Protein AF-A0A183Q473-F1 (afdb_monomer_lite)

Sequence (58 aa):
MTDEIRNGCIDLCKYFHTSTCNLSTRFLLELDRHNYVTPTSYLELITTFITLLSKKRT

Radius of gyration: 14.12 Å; chains: 1; bounding box: 31×20×34 Å

Structure (mmCIF, N/CA/C/O backbone):
data_AF-A0A183Q473-F1
#
_entry.id   AF-A0A183Q473-F1
#
loop_
_atom_site.group_PDB
_atom_site.id
_atom_site.type_symbol
_atom_site.label_atom_id
_atom_site.label_alt_id
_atom_site.label_comp_id
_atom_site.label_asym_id
_atom_site.label_entity_id
_atom_site.label_seq_id
_atom_site.pdbx_PDB_ins_code
_atom_site.Cartn_x
_atom_site.Cartn_y
_atom_site.Cartn_z
_atom_site.occupancy
_atom_site.B_iso_or_equiv
_atom_site.auth_seq_id
_atom_site.auth_comp_id
_atom_site.auth_asym_id
_atom_site.auth_atom_id
_atom_site.pdbx_PDB_model_num
ATOM 1 N N . MET A 1 1 ? -17.627 0.963 17.483 1.00 65.31 1 MET A N 1
ATOM 2 C CA . MET A 1 1 ? -17.166 0.137 16.345 1.00 65.31 1 MET A CA 1
ATOM 3 C C . MET A 1 1 ? -17.023 -1.259 16.901 1.00 65.31 1 MET A C 1
ATOM 5 O O . MET A 1 1 ? -16.293 -1.389 17.874 1.00 65.31 1 MET A O 1
ATOM 9 N N . THR A 1 2 ? -17.795 -2.228 16.411 1.00 84.69 2 THR A N 1
ATOM 10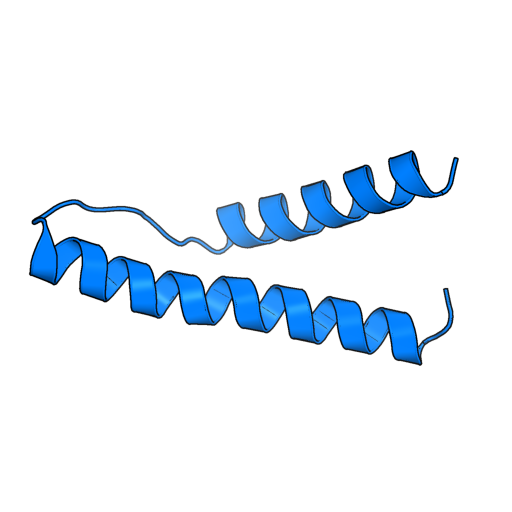 C CA . THR A 1 2 ? -17.684 -3.603 16.914 1.00 84.69 2 THR A CA 1
ATOM 11 C C . THR A 1 2 ? -16.318 -4.170 16.523 1.00 84.69 2 THR A C 1
ATOM 13 O O . THR A 1 2 ? -15.693 -3.685 15.567 1.00 84.69 2 THR A O 1
ATOM 16 N N . ASP A 1 3 ? -15.814 -5.134 17.286 1.00 88.31 3 ASP A N 1
ATOM 17 C CA . ASP A 1 3 ? -14.458 -5.647 17.090 1.00 88.31 3 ASP A CA 1
ATOM 18 C C . ASP A 1 3 ? -14.304 -6.370 15.741 1.00 88.31 3 ASP A C 1
ATOM 20 O O . ASP A 1 3 ? -13.239 -6.308 15.128 1.00 88.31 3 ASP A O 1
ATOM 24 N N . GLU A 1 4 ? -15.386 -6.926 15.189 1.00 89.88 4 GLU A N 1
ATOM 25 C CA . GLU A 1 4 ? -15.404 -7.538 13.855 1.00 89.88 4 GLU A CA 1
ATOM 26 C C . GLU A 1 4 ? -15.142 -6.503 12.758 1.00 89.88 4 GLU A C 1
ATOM 28 O O . GLU A 1 4 ? -14.332 -6.728 11.858 1.00 89.88 4 GLU A O 1
ATOM 33 N N . ILE A 1 5 ? -15.780 -5.330 12.850 1.00 87.56 5 ILE A N 1
ATOM 34 C CA . ILE A 1 5 ? -15.577 -4.245 11.882 1.00 87.56 5 ILE A CA 1
ATOM 35 C C . ILE A 1 5 ? -14.144 -3.714 11.996 1.00 87.56 5 ILE A C 1
ATOM 37 O O . ILE A 1 5 ? -13.522 -3.396 10.984 1.00 87.56 5 ILE A O 1
ATOM 41 N N . ARG A 1 6 ? -13.593 -3.630 13.216 1.00 89.31 6 ARG A N 1
ATOM 42 C CA . ARG A 1 6 ? -12.197 -3.216 13.425 1.00 89.31 6 ARG A CA 1
ATOM 43 C C . ARG A 1 6 ? -11.225 -4.194 12.771 1.00 89.31 6 ARG A C 1
ATOM 45 O O . ARG A 1 6 ? -10.335 -3.744 12.052 1.00 89.31 6 ARG A O 1
ATOM 52 N N . ASN A 1 7 ? -11.422 -5.494 12.966 1.00 93.50 7 ASN A N 1
ATOM 53 C CA . ASN A 1 7 ? -10.593 -6.525 12.344 1.00 93.50 7 ASN A CA 1
ATOM 54 C C . ASN A 1 7 ? -10.689 -6.478 10.814 1.00 93.50 7 ASN A C 1
ATOM 56 O O . ASN A 1 7 ? -9.659 -6.459 10.143 1.00 93.50 7 ASN A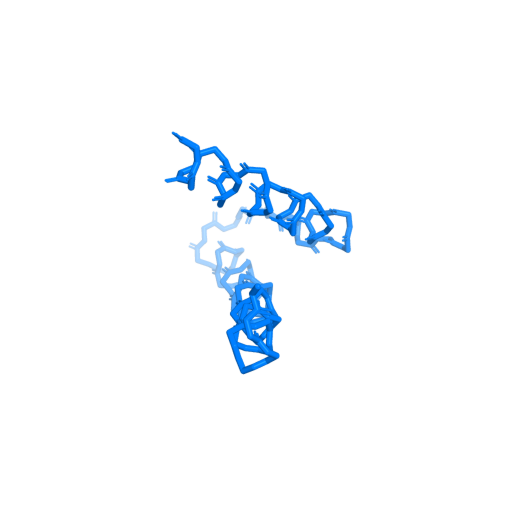 O 1
ATOM 60 N N . GLY A 1 8 ? -11.895 -6.311 10.263 1.00 93.50 8 GLY A N 1
ATOM 61 C CA . GLY A 1 8 ? -12.076 -6.125 8.821 1.00 93.50 8 GLY A CA 1
ATOM 62 C C . GLY A 1 8 ? -11.324 -4.907 8.268 1.00 93.50 8 GLY A C 1
ATOM 63 O O . GLY A 1 8 ? -10.695 -4.990 7.216 1.00 93.50 8 GLY A O 1
ATOM 64 N N . CYS A 1 9 ? -11.314 -3.779 8.988 1.00 92.00 9 CYS A N 1
ATOM 65 C CA . CYS A 1 9 ? -10.538 -2.599 8.589 1.00 92.00 9 CYS A CA 1
ATOM 66 C C . CYS A 1 9 ? -9.021 -2.835 8.634 1.00 92.00 9 CYS A C 1
ATOM 68 O O . CYS A 1 9 ? -8.299 -2.321 7.776 1.00 92.00 9 CYS A O 1
ATOM 70 N N . ILE A 1 10 ? -8.535 -3.600 9.616 1.00 93.44 10 ILE A N 1
ATOM 71 C CA . ILE A 1 10 ? -7.119 -3.972 9.720 1.00 93.44 10 ILE A CA 1
ATOM 72 C C . ILE A 1 10 ? -6.712 -4.810 8.506 1.00 93.44 10 ILE A C 1
ATOM 74 O O . ILE A 1 10 ? -5.698 -4.518 7.869 1.00 93.44 10 ILE A O 1
ATOM 78 N N . ASP A 1 11 ? -7.507 -5.818 8.158 1.00 96.12 11 ASP A N 1
ATOM 79 C CA . ASP A 1 11 ? -7.205 -6.698 7.030 1.00 96.12 11 ASP A CA 1
ATOM 80 C C . ASP A 1 11 ? -7.298 -5.966 5.689 1.00 96.12 11 ASP A C 1
ATOM 82 O O . ASP A 1 11 ? -6.453 -6.171 4.816 1.00 96.12 11 ASP A O 1
ATOM 86 N N . LEU A 1 12 ? -8.229 -5.017 5.561 1.00 95.19 12 LEU A N 1
ATOM 87 C CA . LEU A 1 12 ? -8.313 -4.132 4.401 1.00 95.19 12 LEU A CA 1
ATOM 88 C C . LEU A 1 12 ? -7.040 -3.292 4.218 1.00 95.19 12 LEU A C 1
ATOM 90 O O . LEU A 1 12 ? -6.476 -3.256 3.125 1.00 95.19 12 LEU A O 1
ATOM 94 N N . CYS A 1 13 ? -6.559 -2.636 5.281 1.00 95.94 13 CYS A N 1
ATOM 95 C CA . CYS A 1 13 ? -5.348 -1.813 5.205 1.00 95.94 13 CYS A CA 1
ATOM 96 C C . CYS A 1 13 ? -4.119 -2.661 4.839 1.00 95.94 13 CYS A C 1
ATOM 98 O O . CYS A 1 13 ? -3.345 -2.273 3.960 1.00 95.94 13 CYS A O 1
ATOM 100 N N . LYS A 1 14 ? -3.972 -3.852 5.438 1.00 96.19 14 LYS A N 1
ATOM 101 C CA . LYS A 1 14 ? -2.904 -4.806 5.087 1.00 96.19 14 LYS A CA 1
ATOM 102 C C . LYS A 1 14 ? -2.968 -5.212 3.615 1.00 96.19 14 LYS A C 1
ATOM 104 O O . LYS A 1 14 ? -1.938 -5.249 2.937 1.00 96.19 14 LYS A O 1
ATOM 109 N N . TYR A 1 15 ? -4.167 -5.511 3.117 1.00 97.75 15 TYR A N 1
ATOM 110 C CA . TYR A 1 15 ? -4.370 -5.881 1.721 1.00 97.75 15 TYR A CA 1
ATOM 111 C C . TYR A 1 15 ? -3.970 -4.741 0.781 1.00 97.75 15 TYR A C 1
ATOM 113 O O . TYR A 1 15 ? -3.220 -4.966 -0.167 1.00 97.75 15 TYR A O 1
ATOM 121 N N . PHE A 1 16 ? -4.389 -3.505 1.060 1.00 97.44 16 PHE A N 1
ATOM 122 C CA . PHE A 1 16 ? -4.002 -2.347 0.251 1.00 97.44 16 PHE A CA 1
ATOM 123 C C . PHE A 1 16 ? -2.491 -2.138 0.213 1.00 97.44 16 PHE A C 1
ATOM 125 O O . PHE A 1 16 ? -1.939 -1.923 -0.864 1.00 97.44 16 PHE A O 1
ATOM 132 N N . HIS A 1 17 ? -1.802 -2.262 1.346 1.00 97.44 17 HIS A N 1
ATOM 133 C CA . HIS A 1 17 ? -0.351 -2.097 1.372 1.00 97.44 17 HIS A CA 1
ATOM 134 C C . HIS A 1 17 ? 0.371 -3.182 0.564 1.00 97.44 17 HIS A C 1
ATOM 136 O O . HIS A 1 17 ? 1.159 -2.876 -0.327 1.00 97.44 17 HIS A O 1
ATOM 142 N N . THR A 1 18 ? 0.052 -4.453 0.820 1.00 97.62 18 THR A N 1
ATOM 143 C CA . THR A 1 18 ? 0.717 -5.592 0.165 1.00 97.62 18 THR A CA 1
ATOM 144 C C . THR A 1 18 ? 0.414 -5.673 -1.332 1.00 97.62 18 THR A C 1
ATOM 146 O O . THR A 1 18 ? 1.323 -5.890 -2.134 1.00 97.62 18 THR A O 1
ATOM 149 N N . SER A 1 19 ? -0.835 -5.433 -1.740 1.00 98.06 19 SER A N 1
ATOM 150 C CA . SER A 1 19 ? -1.201 -5.370 -3.161 1.00 98.06 19 SE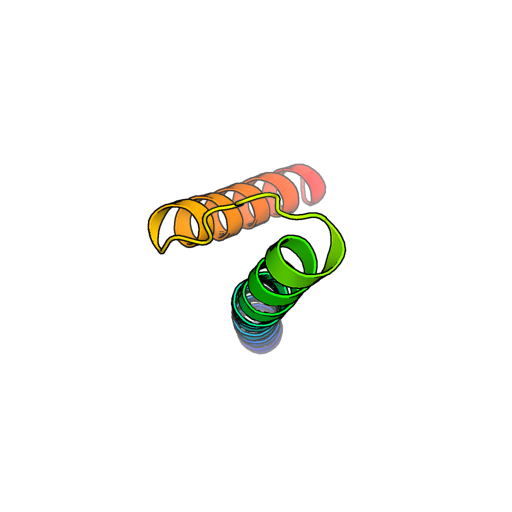R A CA 1
ATOM 151 C C . SER A 1 19 ? -0.526 -4.200 -3.881 1.00 98.06 19 SER A C 1
ATOM 153 O O . SER A 1 19 ? -0.065 -4.372 -5.010 1.00 98.06 19 SER A O 1
ATOM 155 N N . THR A 1 20 ? -0.378 -3.044 -3.224 1.00 97.69 20 THR A N 1
ATOM 156 C CA . THR A 1 20 ? 0.332 -1.888 -3.795 1.00 97.69 20 THR A CA 1
ATOM 157 C C . THR A 1 20 ? 1.826 -2.163 -3.965 1.00 97.69 20 THR A C 1
ATOM 159 O O . THR A 1 20 ? 2.385 -1.755 -4.977 1.00 97.69 20 THR A O 1
ATOM 162 N N . CYS A 1 21 ? 2.474 -2.909 -3.060 1.00 97.19 21 CYS A N 1
ATOM 163 C CA . CYS A 1 21 ? 3.859 -3.359 -3.265 1.00 97.19 21 CYS A CA 1
ATOM 164 C C . CYS A 1 21 ? 4.006 -4.178 -4.557 1.00 97.19 21 CYS A C 1
ATOM 166 O O . CYS A 1 21 ? 4.895 -3.915 -5.362 1.00 97.19 21 CYS A O 1
ATOM 168 N N . ASN A 1 22 ? 3.094 -5.122 -4.805 1.00 97.81 22 ASN A N 1
ATOM 169 C CA . ASN A 1 22 ? 3.119 -5.926 -6.032 1.00 97.81 22 ASN A CA 1
ATOM 170 C C . ASN A 1 22 ? 2.861 -5.068 -7.282 1.00 97.81 22 ASN A C 1
ATOM 172 O O . ASN A 1 22 ? 3.509 -5.244 -8.315 1.00 97.81 22 ASN A O 1
ATOM 176 N N . LEU A 1 23 ? 1.923 -4.119 -7.191 1.00 98.00 23 LEU A N 1
ATOM 177 C CA . LEU A 1 23 ? 1.643 -3.162 -8.264 1.00 98.00 23 LEU A CA 1
ATOM 178 C C . LEU A 1 23 ? 2.832 -2.235 -8.529 1.00 98.00 23 LEU A C 1
ATOM 180 O O . LEU A 1 23 ? 3.096 -1.933 -9.684 1.00 98.00 23 LEU A O 1
ATOM 184 N N . SER A 1 24 ? 3.570 -1.828 -7.496 1.00 98.06 24 SER A N 1
ATOM 185 C CA . SER A 1 24 ? 4.797 -1.033 -7.609 1.00 98.06 24 SER A CA 1
ATOM 186 C C . SER A 1 24 ? 5.849 -1.753 -8.447 1.00 98.06 24 SER A C 1
ATOM 188 O O . SER A 1 24 ? 6.368 -1.187 -9.409 1.00 98.06 24 SER A O 1
ATOM 190 N N . THR A 1 25 ? 6.091 -3.036 -8.158 1.00 97.75 25 THR A N 1
ATOM 191 C CA . THR A 1 25 ? 7.009 -3.864 -8.951 1.00 97.75 25 THR A CA 1
ATOM 192 C C . THR A 1 25 ? 6.560 -3.963 -10.404 1.00 97.75 25 THR A C 1
ATOM 194 O O . THR A 1 25 ? 7.367 -3.773 -11.310 1.00 97.75 25 THR A O 1
ATOM 197 N N . ARG A 1 26 ? 5.269 -4.212 -10.649 1.00 98.19 26 ARG A N 1
ATOM 198 C CA . ARG A 1 26 ? 4.730 -4.268 -12.015 1.00 98.19 26 ARG A CA 1
ATOM 199 C C . ARG A 1 26 ? 4.844 -2.936 -12.747 1.00 98.19 26 ARG A C 1
ATOM 201 O O . ARG A 1 26 ? 5.222 -2.916 -13.907 1.00 98.19 26 ARG A O 1
ATOM 208 N N . PHE A 1 27 ? 4.558 -1.832 -12.068 1.00 98.38 27 PHE A N 1
ATOM 209 C CA . PHE A 1 27 ? 4.633 -0.485 -12.626 1.00 98.38 27 PHE A CA 1
ATOM 210 C C . PHE A 1 27 ? 6.058 -0.125 -13.055 1.00 98.38 27 PHE A C 1
ATOM 212 O O . PHE A 1 27 ? 6.247 0.465 -14.117 1.00 98.38 27 PHE A O 1
ATOM 219 N N . LEU A 1 28 ? 7.055 -0.544 -12.272 1.00 98.31 28 LEU A N 1
ATOM 220 C CA . LEU A 1 28 ? 8.455 -0.432 -12.660 1.00 98.31 28 LEU A CA 1
ATOM 221 C C . LEU A 1 28 ? 8.763 -1.279 -13.902 1.00 98.31 28 LEU A C 1
ATOM 223 O O . LEU A 1 28 ? 9.355 -0.771 -14.842 1.00 98.31 28 LEU A O 1
ATOM 227 N N . LEU A 1 29 ? 8.339 -2.545 -13.934 1.00 98.31 29 LEU A N 1
ATOM 228 C CA . LEU A 1 29 ? 8.615 -3.438 -15.068 1.00 98.31 29 LEU A CA 1
ATOM 229 C C . LEU A 1 29 ? 7.944 -2.987 -16.372 1.00 98.31 29 LEU A C 1
ATOM 231 O O . LEU A 1 29 ? 8.522 -3.136 -17.443 1.00 98.31 29 LEU A O 1
ATOM 235 N N . GLU A 1 30 ? 6.716 -2.481 -16.286 1.00 98.44 30 GLU A N 1
ATOM 236 C CA . GLU A 1 30 ? 5.906 -2.130 -17.454 1.00 98.44 30 GLU A CA 1
ATOM 237 C C . GLU A 1 30 ? 6.225 -0.721 -17.979 1.00 98.44 30 GLU A C 1
ATOM 239 O O . GLU A 1 30 ? 6.158 -0.495 -19.186 1.00 98.44 30 GLU A O 1
ATOM 244 N N . LEU A 1 31 ? 6.554 0.232 -17.097 1.00 98.25 31 LEU A N 1
ATOM 245 C CA . LEU A 1 31 ? 6.662 1.655 -17.451 1.00 98.25 31 LEU A CA 1
ATOM 246 C C . LEU A 1 31 ? 7.994 2.309 -17.064 1.00 98.25 31 LEU A C 1
ATOM 248 O O . LEU A 1 31 ? 8.144 3.508 -17.286 1.00 98.25 31 LEU A O 1
ATOM 252 N N . ASP A 1 32 ? 8.925 1.565 -16.463 1.00 97.75 32 ASP A N 1
ATOM 253 C CA . ASP A 1 32 ? 10.221 2.061 -15.974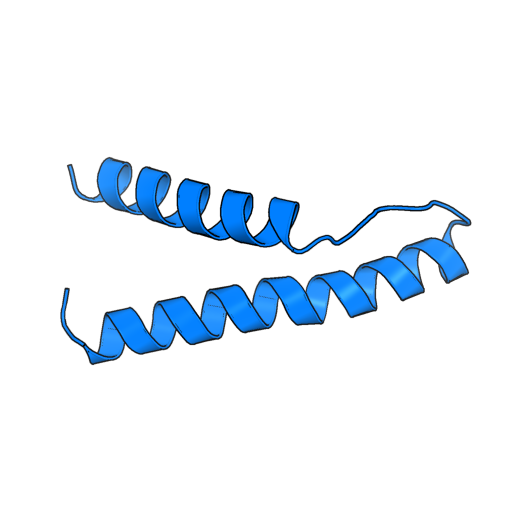 1.00 97.75 32 ASP A CA 1
ATOM 254 C C . ASP A 1 32 ? 10.093 3.252 -15.004 1.00 97.75 32 ASP A C 1
ATOM 256 O O . ASP A 1 32 ? 10.889 4.191 -14.976 1.00 97.75 32 ASP A O 1
ATOM 260 N N . ARG A 1 33 ? 9.022 3.252 -14.198 1.00 98.00 33 ARG A N 1
ATOM 261 C CA . ARG A 1 33 ? 8.742 4.308 -13.219 1.00 98.00 33 ARG A CA 1
ATOM 262 C C . ARG A 1 33 ? 8.773 3.765 -11.804 1.00 98.00 33 ARG A C 1
ATOM 264 O O . ARG A 1 33 ? 8.008 2.874 -11.444 1.00 98.00 33 ARG A O 1
ATOM 271 N N . HIS A 1 34 ? 9.589 4.389 -10.961 1.00 96.31 34 HIS A N 1
ATOM 272 C CA . HIS A 1 34 ? 9.612 4.094 -9.536 1.00 96.31 34 HIS A CA 1
ATOM 273 C C . HIS A 1 34 ? 8.463 4.789 -8.800 1.00 96.31 34 HIS A C 1
ATOM 275 O O . HIS A 1 34 ? 8.240 5.993 -8.936 1.00 96.31 34 HIS A O 1
ATOM 281 N N . ASN A 1 35 ? 7.767 4.026 -7.964 1.00 95.50 35 ASN A N 1
ATOM 282 C CA . ASN A 1 35 ? 6.980 4.547 -6.856 1.00 95.50 35 ASN A CA 1
ATOM 283 C C . ASN A 1 35 ? 7.426 3.811 -5.582 1.00 95.50 35 ASN A C 1
ATOM 285 O O . ASN A 1 35 ? 7.795 2.640 -5.637 1.00 95.50 35 ASN A O 1
ATOM 289 N N . TYR A 1 36 ? 7.475 4.511 -4.449 1.00 94.56 36 TYR A N 1
ATOM 290 C CA . TYR A 1 36 ? 8.057 3.971 -3.221 1.00 94.56 36 TYR A CA 1
ATOM 291 C C . TYR A 1 36 ? 6.964 3.657 -2.214 1.00 94.56 36 TYR A C 1
ATOM 293 O O . TYR A 1 36 ? 6.384 4.555 -1.605 1.00 94.56 36 TYR A O 1
ATOM 301 N N . VAL A 1 37 ? 6.710 2.366 -2.020 1.00 96.31 37 VAL A N 1
ATOM 302 C CA . VAL A 1 37 ? 5.830 1.887 -0.958 1.00 96.31 37 VAL A CA 1
ATOM 303 C C . VAL A 1 37 ? 6.665 1.731 0.310 1.00 96.31 37 VAL A C 1
ATOM 305 O O . VAL A 1 37 ? 7.574 0.907 0.366 1.00 96.31 37 VAL A O 1
ATOM 308 N N . THR A 1 38 ? 6.395 2.559 1.318 1.00 97.00 38 THR A N 1
ATOM 309 C CA . THR A 1 38 ? 7.181 2.612 2.564 1.00 97.00 38 THR A CA 1
ATOM 310 C C . THR A 1 38 ? 6.298 2.405 3.795 1.00 97.00 38 THR A C 1
ATOM 312 O O . THR A 1 38 ? 5.098 2.703 3.741 1.00 97.00 38 THR A O 1
ATOM 315 N N . PRO A 1 39 ? 6.863 1.972 4.938 1.00 96.56 39 PRO A N 1
ATOM 316 C CA . PRO A 1 39 ? 6.116 1.909 6.193 1.00 96.56 39 PRO A CA 1
ATOM 317 C C . PRO A 1 39 ? 5.474 3.251 6.576 1.00 96.56 39 PRO A C 1
ATOM 319 O O . PRO A 1 39 ? 4.356 3.271 7.078 1.00 96.56 39 PRO A O 1
ATOM 322 N N . THR A 1 40 ? 6.123 4.380 6.271 1.00 97.25 40 THR A N 1
ATOM 323 C CA . THR A 1 40 ? 5.560 5.719 6.502 1.00 97.25 40 THR A CA 1
ATOM 324 C C . THR A 1 40 ? 4.283 5.941 5.695 1.00 97.25 40 THR A C 1
ATOM 326 O O . THR A 1 40 ? 3.251 6.260 6.278 1.00 97.25 40 THR A O 1
ATOM 329 N N . SER A 1 41 ? 4.309 5.668 4.383 1.00 96.25 41 SER A N 1
ATOM 330 C CA . SER A 1 41 ? 3.112 5.788 3.532 1.00 96.25 41 SER A CA 1
ATOM 331 C C . SER A 1 41 ? 1.961 4.875 3.986 1.00 96.25 41 SER A C 1
ATOM 333 O O . SER A 1 41 ? 0.788 5.191 3.793 1.00 96.25 41 SER A O 1
ATOM 335 N N . TYR A 1 42 ? 2.274 3.757 4.653 1.00 97.12 42 TYR A N 1
ATOM 336 C CA . TYR A 1 42 ? 1.269 2.886 5.259 1.00 97.12 42 TYR A CA 1
ATOM 337 C C . TYR A 1 42 ? 0.619 3.500 6.506 1.00 97.12 42 TYR A C 1
ATOM 339 O O . TYR A 1 42 ? -0.598 3.420 6.676 1.00 97.12 42 TYR A O 1
ATOM 347 N N . LEU A 1 43 ? 1.402 4.154 7.366 1.00 97.56 43 LEU A N 1
ATOM 348 C CA . LEU A 1 43 ? 0.865 4.881 8.520 1.00 97.56 43 LEU A CA 1
ATOM 349 C C . LEU A 1 43 ? 0.013 6.080 8.084 1.00 97.56 43 LEU A C 1
ATO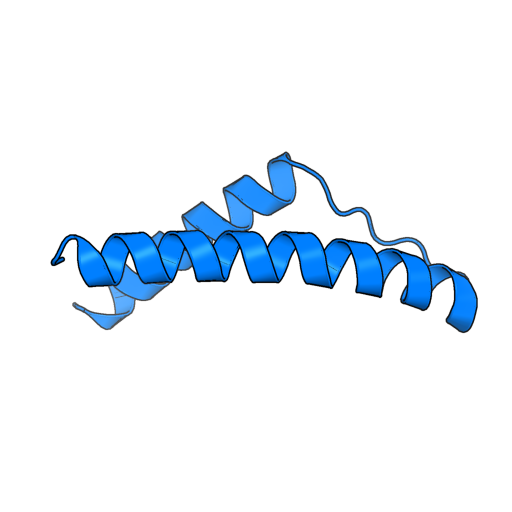M 351 O O . LEU A 1 43 ? -1.036 6.342 8.680 1.00 97.56 43 LEU A O 1
ATOM 355 N N . GLU A 1 44 ? 0.416 6.769 7.017 1.00 97.50 44 GLU A N 1
ATOM 356 C CA . GLU A 1 44 ? -0.375 7.840 6.403 1.00 97.50 44 GLU A CA 1
ATOM 357 C C . GLU A 1 44 ? -1.703 7.314 5.841 1.00 97.50 44 GLU A C 1
ATOM 359 O O . GLU A 1 44 ? -2.748 7.930 6.070 1.00 97.50 44 GLU A O 1
ATOM 364 N N . LEU A 1 45 ? -1.700 6.147 5.183 1.00 96.62 45 LEU A N 1
ATOM 365 C CA . LEU A 1 45 ? -2.916 5.464 4.726 1.00 96.62 45 LEU A CA 1
ATOM 366 C C . LEU A 1 45 ? -3.874 5.179 5.891 1.00 96.62 45 LEU A C 1
ATOM 368 O O . LEU A 1 45 ? -5.054 5.525 5.810 1.00 96.62 45 LEU A O 1
ATOM 372 N N . ILE A 1 46 ? -3.378 4.578 6.978 1.00 96.50 46 ILE A N 1
ATOM 373 C CA . ILE A 1 46 ? -4.188 4.257 8.166 1.00 96.50 46 ILE A CA 1
ATOM 374 C C . ILE A 1 46 ? -4.786 5.532 8.764 1.00 96.50 46 ILE A C 1
ATOM 376 O O . ILE A 1 46 ? -5.987 5.593 9.035 1.00 96.50 46 ILE A O 1
ATOM 380 N N . THR A 1 47 ? -3.959 6.564 8.934 1.00 96.44 47 THR A N 1
ATOM 381 C CA . THR A 1 47 ? -4.383 7.854 9.490 1.00 96.44 47 THR A CA 1
ATOM 382 C C . THR A 1 47 ? -5.480 8.476 8.631 1.00 96.44 47 THR A C 1
ATOM 384 O O . THR A 1 47 ? -6.551 8.813 9.135 1.00 96.44 47 THR A O 1
ATOM 387 N N . THR A 1 48 ? -5.263 8.537 7.316 1.00 96.06 48 THR A N 1
ATOM 388 C CA . THR A 1 48 ? -6.22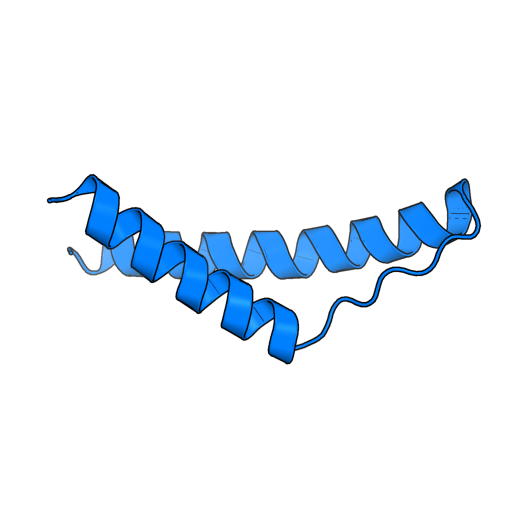6 9.080 6.350 1.00 96.06 48 THR A CA 1
ATOM 389 C C . THR A 1 48 ? -7.544 8.313 6.378 1.00 96.06 48 THR A C 1
ATOM 391 O O . THR A 1 48 ? -8.617 8.919 6.395 1.00 96.06 48 THR A O 1
ATOM 394 N N . PHE A 1 49 ? -7.485 6.981 6.432 1.00 94.38 49 PHE A N 1
ATOM 395 C CA . PHE A 1 49 ? -8.671 6.136 6.513 1.00 94.38 49 PHE A CA 1
ATOM 396 C C . PHE A 1 49 ? -9.492 6.430 7.776 1.00 94.38 49 PHE A C 1
ATOM 398 O O . PHE A 1 49 ? -10.703 6.634 7.686 1.00 94.38 49 PHE A O 1
ATOM 405 N N . ILE A 1 50 ? -8.842 6.527 8.941 1.00 92.38 50 ILE A N 1
ATOM 406 C CA . ILE A 1 50 ? -9.499 6.863 10.213 1.00 92.38 50 ILE A CA 1
ATOM 407 C C . ILE A 1 50 ? -10.147 8.253 10.143 1.00 92.38 50 ILE A C 1
ATOM 409 O O . ILE A 1 50 ? -11.304 8.414 10.546 1.00 92.38 50 ILE A O 1
ATOM 413 N N . THR A 1 51 ? -9.443 9.250 9.600 1.00 94.94 51 THR A N 1
ATOM 414 C CA . THR A 1 51 ? -9.961 10.617 9.442 1.00 94.94 51 THR A CA 1
ATOM 415 C C . THR A 1 51 ? -11.190 10.657 8.535 1.00 94.94 51 THR A C 1
ATOM 417 O O . THR A 1 51 ? -12.214 11.233 8.910 1.00 94.94 51 THR A O 1
ATOM 420 N N . LEU A 1 52 ? -11.130 10.018 7.363 1.00 95.25 52 LEU A N 1
ATOM 421 C CA . LEU A 1 52 ? -12.245 9.974 6.413 1.00 95.25 52 LEU A CA 1
ATOM 422 C C . LEU A 1 52 ? -13.459 9.248 6.989 1.00 95.25 52 LEU A C 1
ATOM 424 O O . LEU A 1 52 ? -14.591 9.707 6.838 1.00 95.25 52 LEU A O 1
ATOM 428 N N . LEU A 1 53 ? -13.221 8.134 7.676 1.00 91.44 53 LEU A N 1
ATOM 429 C CA . LEU A 1 53 ? -14.274 7.348 8.298 1.00 91.44 53 LEU A CA 1
ATOM 430 C C . LEU A 1 53 ? -14.968 8.120 9.425 1.00 91.44 53 LEU A C 1
ATOM 432 O O . LEU A 1 53 ? -16.187 8.041 9.559 1.00 91.44 53 LEU A O 1
ATOM 436 N N . SER A 1 54 ? -14.205 8.885 10.207 1.00 91.19 54 SER A N 1
ATOM 437 C CA . SER A 1 54 ? -14.746 9.756 11.256 1.00 91.19 54 SER A CA 1
ATOM 438 C C . SER A 1 54 ? -15.604 10.861 10.645 1.00 91.19 54 SER A C 1
ATOM 440 O O . SER A 1 54 ? -16.758 11.013 11.031 1.00 91.19 54 SER A O 1
ATOM 442 N N . LYS A 1 55 ? -15.090 11.536 9.607 1.00 95.19 55 LYS A N 1
ATOM 443 C CA . LYS A 1 55 ? -15.805 12.591 8.874 1.00 95.19 55 LYS A CA 1
ATOM 444 C C . LYS A 1 55 ? -17.097 12.108 8.211 1.00 95.19 55 LYS A C 1
ATOM 446 O O . LYS A 1 55 ? -18.002 12.903 8.023 1.00 95.19 55 LYS A O 1
ATOM 451 N N . LYS A 1 56 ? -17.179 10.840 7.799 1.00 93.50 56 LYS A N 1
ATOM 452 C CA . LYS A 1 56 ? -18.394 10.261 7.195 1.00 93.50 56 LYS A CA 1
ATOM 453 C C . LYS A 1 56 ? -19.452 9.837 8.214 1.00 93.50 56 LYS A C 1
ATOM 455 O O . LYS A 1 56 ? -20.586 9.597 7.813 1.00 93.50 56 LYS A O 1
ATOM 460 N N . ARG A 1 57 ? -19.074 9.663 9.482 1.00 87.50 57 ARG A N 1
ATOM 461 C CA . ARG A 1 57 ? -19.977 9.243 10.566 1.00 87.50 57 ARG A CA 1
ATOM 462 C C . ARG A 1 57 ? -20.590 10.422 11.322 1.00 87.50 57 ARG A C 1
ATOM 464 O O . ARG A 1 57 ? -21.615 10.229 11.965 1.00 87.50 57 ARG A O 1
ATOM 471 N N . THR A 1 58 ? -19.951 11.587 11.254 1.00 65.00 58 THR A N 1
ATOM 472 C CA . THR A 1 58 ? -20.497 12.903 11.625 1.00 65.00 58 THR A CA 1
ATOM 473 C C . THR A 1 58 ? -21.219 13.533 10.451 1.00 65.00 58 THR A C 1
ATOM 475 O O . THR A 1 58 ? -22.318 14.077 10.669 1.00 65.00 58 THR A O 1
#

Organism: NCBI:txid31246

InterPro domains:
  IPR024317 Dynein heavy chain, AAA module D4 [PF12780] (2-52)
  IPR026983 Dynein heavy chain [PTHR22878] (2-57)

Foldseek 3Di:
DDVVVVVVVVVVLVCVLVVVVVVQVVCCVPPVDHDDRDPVVSVVVVVVVVVVVVVVVD

pLDDT: mean 94.31, std 6.35, range [65.0, 98.44]

Secondary structure (DSSP, 8-state):
--HHHHHHHHHHHHHHHHHHHHHHHHHHHHH-------HHHHHHHHHHHHHHHHHHH-